Protein AF-A0AA37UXP6-F1 (afdb_monomer_lite)

Secondary structure (DSSP, 8-state):
-----HHHHHHHS-HHHHHHHHHHHHHHHT-TTSTHHHHHHHHHHHHHHHTT---SSPPP-------HHHHHHHHHHHHHHHHHTTT-HHHHHHHHHHHHHHHHHHHHHHHHHHHHHHHHHHHHHH-TTS-TT--TT------TTTT--

pLDDT: mean 76.17, std 16.16, range [29.19, 94.88]

Radius of gyration: 19.54 Å; chains: 1; bounding box: 42×36×59 Å

Organism: NCBI:txid154654

Foldseek 3Di:
DDLPPLLVLLLPADPVLLVLLLVLLVVLLVPPVALCNLQSQQVNQSSCVSVVNDDPDGRDNDNDPDDPVSLVVLLVSLVVQCVVPVVRVSSNVSSVSVSVVSVVVVVVVVVVVVVQVVVLVVVCVVCVPDDPPPPVPRPPPPPVCVVVD

Structure (mmCIF, N/CA/C/O backbone):
data_AF-A0AA37UXP6-F1
#
_entry.id   AF-A0AA37UXP6-F1
#
loop_
_atom_site.group_PDB
_atom_site.id
_atom_site.type_symbol
_atom_site.label_atom_id
_atom_site.label_alt_id
_atom_site.label_comp_id
_atom_site.label_asym_id
_atom_site.label_entity_id
_atom_site.label_seq_id
_atom_site.pdbx_PDB_ins_code
_atom_site.Cartn_x
_atom_site.Cartn_y
_atom_site.Cartn_z
_atom_site.occupancy
_atom_site.B_iso_or_equiv
_atom_site.auth_seq_id
_atom_site.auth_comp_id
_atom_site.auth_asym_id
_atom_site.auth_atom_id
_atom_site.pdbx_PDB_model_num
ATOM 1 N N . MET A 1 1 ? 0.887 -20.847 -1.010 1.00 29.19 1 MET A N 1
ATOM 2 C CA . MET A 1 1 ? 0.696 -20.071 0.232 1.00 29.19 1 MET A CA 1
ATOM 3 C C . MET A 1 1 ? -0.082 -18.853 -0.212 1.00 29.19 1 MET A C 1
ATOM 5 O O . MET A 1 1 ? 0.361 -18.244 -1.171 1.00 29.19 1 MET A O 1
ATOM 9 N N . HIS A 1 2 ? -1.304 -18.684 0.286 1.00 34.12 2 HIS A N 1
ATOM 10 C CA . HIS A 1 2 ? -2.312 -17.794 -0.296 1.00 34.12 2 HIS A CA 1
ATOM 11 C C . HIS A 1 2 ? -1.794 -16.360 -0.452 1.00 34.12 2 HIS A C 1
ATOM 13 O O . HIS A 1 2 ? -1.253 -15.822 0.511 1.00 34.12 2 HIS A O 1
ATOM 19 N N . ASP A 1 3 ? -1.993 -15.772 -1.637 1.00 43.00 3 ASP A N 1
ATOM 20 C CA . ASP A 1 3 ? -2.075 -14.320 -1.797 1.00 43.00 3 ASP A CA 1
ATOM 21 C C . ASP A 1 3 ? -3.162 -13.842 -0.835 1.00 43.00 3 ASP A C 1
ATOM 23 O O . ASP A 1 3 ? -4.356 -14.014 -1.082 1.00 43.00 3 ASP A O 1
ATOM 27 N N . LEU A 1 4 ? -2.748 -13.356 0.330 1.00 56.72 4 LEU A N 1
ATOM 28 C CA . LEU A 1 4 ? -3.621 -12.588 1.197 1.00 56.72 4 LEU A CA 1
ATOM 29 C C . LEU A 1 4 ? -3.857 -11.273 0.469 1.00 56.72 4 LEU A C 1
ATOM 31 O O . LEU A 1 4 ? -2.973 -10.417 0.442 1.00 56.72 4 LEU A O 1
ATOM 35 N N . ASP A 1 5 ? -5.032 -11.128 -0.142 1.00 77.25 5 ASP A N 1
ATOM 36 C CA . ASP A 1 5 ? -5.463 -9.820 -0.607 1.00 77.25 5 ASP A CA 1
ATOM 37 C C . ASP A 1 5 ? -5.537 -8.914 0.628 1.00 77.25 5 ASP A C 1
ATOM 39 O O . ASP A 1 5 ? -6.340 -9.118 1.539 1.00 77.25 5 ASP A O 1
ATOM 43 N N . LEU A 1 6 ? -4.657 -7.916 0.690 1.00 81.50 6 LEU A N 1
ATOM 44 C CA . LEU A 1 6 ? -4.624 -6.940 1.778 1.00 81.50 6 LEU A CA 1
ATOM 45 C C . LEU A 1 6 ? -5.966 -6.223 1.949 1.00 81.50 6 LEU A C 1
ATOM 47 O O . LEU A 1 6 ? -6.266 -5.717 3.029 1.00 81.50 6 LEU A O 1
ATOM 51 N N . ARG A 1 7 ? -6.790 -6.194 0.898 1.00 82.44 7 ARG A N 1
ATOM 52 C CA . ARG A 1 7 ? -8.156 -5.676 0.950 1.00 82.44 7 ARG A CA 1
ATOM 53 C C . ARG A 1 7 ? -9.040 -6.544 1.846 1.00 82.44 7 ARG A C 1
ATOM 55 O O . ARG A 1 7 ? -9.755 -5.984 2.673 1.00 82.44 7 ARG A O 1
ATOM 62 N N . ASP A 1 8 ? -8.930 -7.867 1.744 1.00 81.38 8 ASP A N 1
ATOM 63 C CA . ASP A 1 8 ? -9.652 -8.813 2.604 1.00 81.38 8 ASP A CA 1
ATOM 64 C C . ASP A 1 8 ? -9.159 -8.734 4.051 1.00 81.38 8 ASP A C 1
ATOM 66 O O . ASP A 1 8 ? -9.956 -8.838 4.984 1.00 81.38 8 ASP A O 1
ATOM 70 N N . VAL A 1 9 ? -7.853 -8.497 4.247 1.00 84.56 9 VAL A N 1
ATOM 71 C CA . VAL A 1 9 ? -7.285 -8.252 5.581 1.00 84.56 9 VAL A CA 1
ATOM 72 C C . VAL A 1 9 ? -7.970 -7.047 6.212 1.00 84.56 9 VAL A C 1
ATOM 74 O O . VAL A 1 9 ? -8.552 -7.189 7.281 1.00 84.56 9 VAL A O 1
ATOM 77 N N . VAL A 1 10 ? -7.966 -5.892 5.536 1.00 87.56 10 VAL A N 1
ATOM 78 C CA . VAL A 1 10 ? -8.585 -4.654 6.041 1.00 87.56 10 VAL A CA 1
ATOM 79 C C . VAL A 1 10 ? -10.079 -4.830 6.304 1.00 87.56 10 VAL A C 1
ATOM 81 O O . VAL A 1 10 ? -10.559 -4.403 7.351 1.00 87.56 10 VAL A O 1
ATOM 84 N N . ASP A 1 11 ? -10.813 -5.479 5.401 1.00 86.62 11 ASP A N 1
ATOM 85 C CA . ASP A 1 11 ? -12.256 -5.695 5.563 1.00 86.62 11 ASP A CA 1
ATOM 86 C C . ASP A 1 11 ? -12.585 -6.635 6.751 1.00 86.62 11 ASP A C 1
ATOM 88 O O . ASP A 1 11 ? -13.695 -6.587 7.286 1.00 86.62 11 ASP A O 1
ATOM 92 N N . GLY A 1 12 ? -11.626 -7.457 7.198 1.00 85.38 12 GLY A N 1
ATOM 93 C CA . GLY A 1 12 ? -11.747 -8.356 8.351 1.00 85.38 12 GLY A CA 1
ATOM 94 C C . GLY A 1 12 ? -11.240 -7.802 9.690 1.00 85.38 12 GLY A C 1
ATOM 95 O O . GLY A 1 12 ? -11.427 -8.461 10.717 1.00 85.38 12 GLY A O 1
ATOM 96 N N . LEU A 1 13 ? -10.602 -6.625 9.714 1.00 89.94 13 LEU A N 1
ATOM 97 C CA . LEU A 1 13 ? -10.014 -6.073 10.938 1.00 89.94 13 LEU A CA 1
ATOM 98 C C . LEU A 1 13 ? -11.076 -5.582 11.933 1.00 89.94 13 LEU A C 1
ATOM 100 O O . LEU A 1 13 ? -12.088 -4.984 11.547 1.00 89.94 13 LEU A O 1
ATOM 104 N N . PRO A 1 14 ? -10.843 -5.754 13.247 1.00 92.19 14 PRO A N 1
ATOM 105 C CA . PRO A 1 14 ? -11.723 -5.191 14.252 1.00 92.19 14 PRO A CA 1
ATOM 106 C C . PRO A 1 14 ? -11.608 -3.659 14.265 1.00 92.19 14 PRO A C 1
ATOM 108 O O . PRO A 1 14 ? -10.578 -3.065 13.939 1.00 92.19 14 PRO A O 1
ATOM 111 N N . ARG A 1 15 ? -12.687 -2.981 14.672 1.00 92.62 15 ARG A N 1
ATOM 112 C CA . ARG A 1 15 ? -12.799 -1.515 14.567 1.00 92.62 15 ARG A CA 1
ATOM 113 C C . ARG A 1 15 ? -11.684 -0.746 15.286 1.00 92.62 15 ARG A C 1
ATOM 115 O O . ARG A 1 15 ? -11.311 0.327 14.827 1.00 92.62 15 ARG A O 1
ATOM 122 N N . ASN A 1 16 ? -11.182 -1.254 16.409 1.00 93.62 16 ASN A N 1
ATOM 123 C CA . ASN A 1 16 ? -10.056 -0.651 17.130 1.00 93.62 16 ASN A CA 1
ATOM 124 C C . ASN A 1 16 ? -8.769 -0.657 16.293 1.00 93.62 16 ASN A C 1
ATOM 126 O O . ASN A 1 16 ? -8.049 0.332 16.298 1.00 93.62 16 ASN A O 1
ATOM 130 N N . GLU A 1 17 ? -8.509 -1.723 15.541 1.00 91.75 17 GLU A N 1
ATOM 131 C CA . GLU A 1 17 ? -7.331 -1.820 14.676 1.00 91.75 17 GLU A CA 1
ATOM 132 C C . GLU A 1 17 ? -7.490 -0.971 13.415 1.00 91.75 17 GLU A C 1
ATOM 134 O O . GLU A 1 17 ? -6.545 -0.308 12.997 1.00 91.75 17 GLU A O 1
ATOM 139 N N . LEU A 1 18 ? -8.707 -0.887 12.869 1.00 93.69 18 LEU A N 1
ATOM 140 C CA . LEU A 1 18 ? -9.013 0.053 11.789 1.00 93.69 18 LEU A CA 1
ATOM 141 C C . LEU A 1 18 ? -8.788 1.513 12.206 1.00 93.69 18 LEU A C 1
ATOM 143 O O . LEU A 1 18 ? -8.312 2.300 11.397 1.00 93.69 18 LEU A O 1
ATOM 147 N N . LEU A 1 19 ? -9.097 1.878 13.456 1.00 94.81 19 LEU A N 1
ATOM 148 C CA . LEU A 1 19 ? -8.808 3.216 13.988 1.00 94.81 19 LEU A CA 1
ATOM 149 C C . LEU A 1 19 ? -7.301 3.479 14.068 1.00 94.81 19 LEU A C 1
ATOM 151 O O . LEU A 1 19 ? -6.854 4.532 13.629 1.00 94.81 19 LEU A O 1
ATOM 155 N N . VAL A 1 20 ? -6.526 2.509 14.560 1.00 93.81 20 VAL A N 1
ATOM 156 C CA . VAL A 1 20 ? -5.058 2.608 14.606 1.00 93.81 20 VAL A CA 1
ATOM 157 C C . VAL A 1 20 ? -4.482 2.801 13.203 1.00 93.81 20 VAL A C 1
ATOM 159 O O . VAL A 1 20 ? -3.683 3.708 12.985 1.00 93.81 20 VAL A O 1
ATOM 162 N N . LEU A 1 21 ? -4.918 1.990 12.235 1.00 93.31 21 LEU A N 1
ATOM 163 C CA . LEU A 1 21 ? -4.483 2.141 10.848 1.00 93.31 21 LEU A CA 1
ATOM 164 C C . LEU A 1 21 ? -4.924 3.481 10.253 1.00 93.31 21 LEU A C 1
ATOM 166 O O . LEU A 1 21 ? -4.150 4.099 9.531 1.00 93.31 21 LEU A O 1
ATOM 170 N N . ALA A 1 22 ? -6.137 3.950 10.549 1.00 93.81 22 ALA A N 1
ATOM 171 C CA . ALA A 1 22 ? -6.623 5.232 10.051 1.00 93.81 22 ALA A CA 1
ATOM 172 C C . ALA A 1 22 ? -5.767 6.401 10.556 1.00 93.81 22 ALA A C 1
ATOM 174 O O . ALA A 1 22 ? -5.391 7.248 9.750 1.00 93.81 22 ALA A O 1
ATOM 175 N N . ASP A 1 23 ? -5.429 6.426 11.846 1.00 94.38 23 ASP A N 1
ATOM 176 C CA . ASP A 1 23 ? -4.595 7.480 12.435 1.00 94.38 23 ASP A CA 1
ATOM 177 C C . ASP A 1 23 ? -3.190 7.489 11.809 1.00 94.38 23 ASP A C 1
ATOM 179 O O . ASP A 1 23 ? -2.663 8.536 11.429 1.00 94.38 23 ASP A O 1
ATOM 183 N N . GLU A 1 24 ? -2.596 6.310 11.633 1.00 93.12 24 GLU A N 1
ATOM 184 C CA . GLU A 1 24 ? -1.256 6.164 11.059 1.00 93.12 24 GLU A CA 1
ATOM 185 C C . GLU A 1 24 ? -1.221 6.558 9.577 1.00 93.12 24 GLU A C 1
ATOM 187 O O . GLU A 1 24 ? -0.353 7.316 9.135 1.00 93.12 24 GLU A O 1
ATOM 192 N N . PHE A 1 25 ? -2.214 6.119 8.803 1.00 91.56 25 PHE A N 1
ATOM 193 C CA . PHE A 1 25 ? -2.314 6.468 7.390 1.00 91.56 25 PHE A CA 1
ATOM 194 C C . PHE A 1 25 ? -2.752 7.916 7.159 1.00 91.56 25 PHE A C 1
ATOM 196 O O . PHE A 1 25 ? -2.444 8.470 6.107 1.00 91.56 25 PHE A O 1
ATOM 203 N N . GLU A 1 26 ? -3.406 8.566 8.122 1.00 92.12 26 GLU A N 1
ATOM 204 C CA . GLU A 1 26 ? -3.674 10.006 8.079 1.00 92.12 26 GLU A CA 1
ATOM 205 C C . GLU A 1 26 ? -2.384 10.823 8.194 1.00 92.12 26 GLU A C 1
ATOM 207 O O . GLU A 1 26 ? -2.178 11.758 7.415 1.00 92.12 26 GLU A O 1
ATOM 212 N N . VAL A 1 27 ? -1.469 10.420 9.081 1.00 90.31 27 VAL A N 1
ATOM 213 C CA . VAL A 1 27 ? -0.137 11.034 9.182 1.00 90.31 27 VAL A CA 1
ATOM 214 C C . VAL A 1 27 ? 0.649 10.842 7.884 1.00 90.31 27 VAL A C 1
ATOM 216 O O . VAL A 1 27 ? 1.185 11.812 7.343 1.00 90.31 27 VAL A O 1
ATOM 219 N N . LEU A 1 28 ? 0.685 9.616 7.353 1.00 86.31 28 LEU A N 1
ATOM 220 C CA . LEU A 1 28 ? 1.417 9.295 6.124 1.00 86.31 28 LEU A CA 1
ATOM 221 C C . LEU A 1 28 ? 0.821 9.989 4.889 1.00 86.31 28 LEU A C 1
ATOM 223 O O . LEU A 1 28 ? 1.563 10.535 4.074 1.00 86.31 28 LEU A O 1
ATOM 227 N N . ALA A 1 29 ? -0.509 10.047 4.765 1.00 86.38 29 ALA A N 1
ATOM 228 C CA . ALA A 1 29 ? -1.190 10.753 3.677 1.00 86.38 29 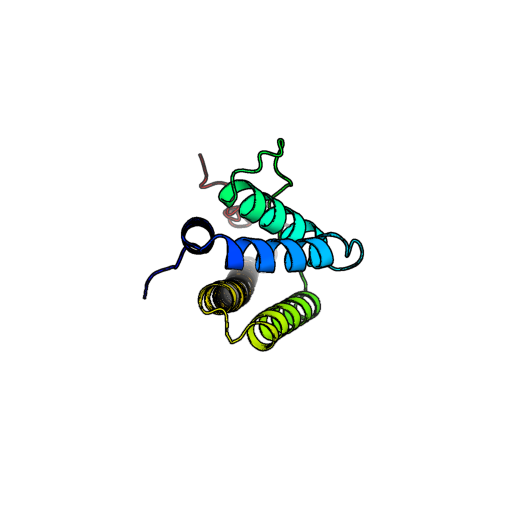ALA A CA 1
ATOM 229 C C . ALA A 1 29 ? -0.916 12.268 3.694 1.00 86.38 29 ALA A C 1
ATOM 231 O O . ALA A 1 29 ? -0.892 12.907 2.641 1.00 86.38 29 ALA A O 1
ATOM 232 N N . GLY A 1 30 ? -0.667 12.845 4.875 1.00 85.69 30 GLY A N 1
ATOM 233 C CA . GLY A 1 30 ? -0.262 14.243 5.031 1.00 85.69 30 GLY A CA 1
ATOM 234 C C . GLY A 1 30 ? 1.151 14.557 4.517 1.00 85.69 30 GLY A C 1
ATOM 235 O O . GLY A 1 30 ? 1.483 15.729 4.316 1.00 85.69 30 GLY A O 1
ATOM 236 N N . MET A 1 31 ? 1.990 13.546 4.263 1.00 83.94 31 MET A N 1
ATOM 237 C CA . MET A 1 31 ? 3.369 13.721 3.800 1.00 83.94 31 MET A CA 1
ATOM 238 C C . MET A 1 31 ? 3.441 13.950 2.284 1.00 83.94 31 MET A C 1
ATOM 240 O O . MET A 1 31 ? 3.871 13.092 1.520 1.00 83.94 31 MET A O 1
ATOM 244 N N . THR A 1 32 ? 3.069 15.147 1.828 1.00 74.00 32 THR A N 1
ATOM 245 C CA . THR A 1 32 ? 3.007 15.491 0.389 1.00 74.00 32 THR A CA 1
ATOM 246 C C . THR A 1 32 ? 4.355 15.493 -0.340 1.00 74.00 32 THR A C 1
ATOM 248 O O . THR A 1 32 ? 4.383 15.452 -1.566 1.00 74.00 32 THR A O 1
ATOM 251 N N . GLN A 1 33 ? 5.467 15.547 0.397 1.00 77.31 33 GLN A N 1
ATOM 252 C CA . GLN A 1 33 ? 6.831 15.454 -0.142 1.00 77.31 33 GLN A CA 1
ATOM 253 C C . GLN A 1 33 ? 7.389 14.024 -0.090 1.00 77.31 33 GLN A C 1
ATOM 255 O O . GLN A 1 33 ? 8.486 13.786 -0.589 1.00 77.31 33 GLN A O 1
ATOM 260 N N . HIS A 1 34 ? 6.671 13.086 0.540 1.00 72.25 34 HIS A N 1
ATOM 261 C CA . HIS A 1 34 ? 7.093 11.697 0.656 1.00 72.25 34 HIS A CA 1
ATOM 262 C C . HIS A 1 34 ? 6.377 10.843 -0.405 1.00 72.25 34 HIS A C 1
ATOM 264 O O . HIS A 1 34 ? 5.163 10.987 -0.578 1.00 72.25 34 HIS A O 1
ATOM 270 N N . PRO A 1 35 ? 7.071 9.910 -1.079 1.00 71.25 35 PRO A N 1
ATOM 271 C CA . PRO A 1 35 ? 6.478 9.057 -2.119 1.00 71.25 35 PRO A CA 1
ATOM 272 C C . PRO A 1 35 ? 5.296 8.221 -1.614 1.00 71.25 35 PRO A C 1
ATOM 274 O O . PRO A 1 35 ? 4.391 7.880 -2.373 1.00 71.25 35 PRO A O 1
ATOM 277 N N . ILE A 1 36 ? 5.279 7.934 -0.308 1.00 77.81 36 ILE A N 1
ATOM 278 C CA . ILE A 1 36 ? 4.214 7.179 0.353 1.00 77.81 36 ILE A CA 1
ATOM 279 C C . ILE A 1 36 ? 2.887 7.944 0.422 1.00 77.81 36 ILE A C 1
ATOM 281 O O . ILE A 1 36 ? 1.856 7.309 0.608 1.00 77.81 36 ILE A O 1
ATOM 285 N N . GLY A 1 37 ? 2.885 9.278 0.302 1.00 81.56 37 GLY A N 1
ATOM 286 C CA . GLY A 1 37 ? 1.723 10.123 0.599 1.00 81.56 37 GLY A CA 1
ATOM 287 C C . GLY A 1 37 ? 0.489 9.791 -0.248 1.00 81.56 37 GLY A C 1
ATOM 288 O O . GLY A 1 37 ? -0.540 9.412 0.316 1.00 81.56 37 GLY A O 1
ATOM 289 N N . PRO A 1 38 ? 0.568 9.852 -1.593 1.00 79.75 38 PRO A N 1
ATOM 290 C CA . PRO A 1 38 ? -0.554 9.503 -2.470 1.00 79.75 38 PRO A CA 1
ATOM 291 C C . PRO A 1 38 ? -1.055 8.065 -2.279 1.00 79.75 38 PRO A C 1
ATOM 293 O O . PRO A 1 38 ? -2.261 7.824 -2.245 1.00 79.75 38 PRO A O 1
ATOM 296 N N . TRP A 1 39 ? -0.139 7.115 -2.088 1.00 82.31 39 TRP A N 1
ATOM 297 C CA . TRP A 1 39 ? -0.485 5.716 -1.843 1.00 82.31 39 TRP A CA 1
ATOM 298 C C . TRP A 1 39 ? -1.166 5.511 -0.482 1.00 82.31 39 TRP A C 1
ATOM 300 O O . TRP A 1 39 ? -2.167 4.803 -0.373 1.00 82.31 39 TRP A O 1
ATOM 310 N N . SER A 1 40 ? -0.680 6.200 0.550 1.00 87.25 40 SER A N 1
ATOM 311 C CA . SER A 1 40 ? -1.268 6.186 1.892 1.00 87.25 40 SER A CA 1
ATOM 312 C C . SER A 1 40 ? -2.644 6.836 1.908 1.00 87.25 40 SER A C 1
ATOM 314 O O . SER A 1 40 ? -3.527 6.367 2.615 1.00 87.25 40 SER A O 1
ATOM 316 N N . ALA A 1 41 ? -2.872 7.872 1.097 1.00 87.75 41 ALA A N 1
ATOM 317 C CA . ALA A 1 41 ? -4.188 8.487 0.958 1.00 87.75 41 ALA A CA 1
ATOM 318 C C . ALA A 1 41 ? -5.226 7.497 0.402 1.00 87.75 41 ALA A C 1
ATOM 320 O O . ALA A 1 41 ? -6.370 7.480 0.863 1.00 87.75 41 ALA A O 1
ATOM 321 N N . TRP A 1 42 ? -4.830 6.639 -0.545 1.00 87.81 42 TRP A N 1
ATOM 322 C CA . TRP A 1 42 ? -5.697 5.576 -1.056 1.00 87.81 42 TRP A CA 1
ATOM 323 C C . TRP A 1 42 ? -6.025 4.532 0.021 1.00 87.81 42 TRP A C 1
ATOM 325 O O . TRP A 1 42 ? -7.195 4.204 0.233 1.00 87.81 42 TRP A O 1
ATOM 335 N N . TRP A 1 43 ? -5.019 4.059 0.761 1.00 89.31 43 TRP A N 1
ATOM 336 C CA . TRP A 1 43 ? -5.234 3.113 1.861 1.00 89.31 43 TRP A CA 1
ATOM 337 C C . TRP A 1 43 ? -6.066 3.713 2.996 1.00 89.31 43 TRP A C 1
ATOM 339 O O . TRP A 1 43 ? -6.981 3.055 3.487 1.00 89.31 43 TRP A O 1
ATOM 349 N N . LEU A 1 44 ? -5.838 4.980 3.351 1.00 91.94 44 LEU A N 1
ATOM 350 C CA . LEU A 1 44 ? -6.653 5.719 4.316 1.00 91.94 44 LEU A CA 1
ATOM 351 C C . LEU A 1 44 ? -8.124 5.748 3.896 1.00 91.94 44 LEU A C 1
ATOM 353 O O . LEU A 1 44 ? -9.011 5.493 4.712 1.00 91.94 44 LEU A O 1
ATOM 357 N N . TRP A 1 45 ? -8.395 6.038 2.621 1.00 91.19 45 TRP A N 1
ATOM 358 C CA . TRP A 1 45 ? -9.748 5.975 2.074 1.00 91.19 45 TRP A CA 1
ATOM 359 C C . TRP A 1 45 ? -10.347 4.568 2.217 1.00 91.19 45 TRP A C 1
ATOM 361 O O . TRP A 1 45 ? -11.488 4.436 2.666 1.00 91.19 45 TRP A O 1
ATOM 371 N N . ARG A 1 46 ? -9.581 3.511 1.908 1.00 89.44 46 ARG A N 1
ATOM 372 C CA . ARG A 1 46 ? -10.047 2.116 2.001 1.00 89.44 46 ARG A CA 1
ATOM 373 C C . ARG A 1 46 ? -10.358 1.704 3.441 1.00 89.44 46 ARG A C 1
ATOM 375 O O . ARG A 1 46 ? -11.416 1.125 3.679 1.00 89.44 46 ARG A O 1
ATOM 382 N N . ILE A 1 47 ? -9.491 2.058 4.388 1.00 92.38 47 ILE A N 1
ATOM 383 C CA . ILE A 1 47 ? -9.674 1.824 5.828 1.00 92.38 47 ILE A CA 1
ATOM 384 C C . ILE A 1 47 ? -10.934 2.546 6.322 1.00 92.38 47 ILE A C 1
ATOM 386 O O . ILE A 1 47 ? -11.810 1.935 6.934 1.00 92.38 47 ILE A O 1
ATOM 390 N N . ARG A 1 48 ? -11.088 3.835 5.989 1.00 91.69 48 ARG A N 1
ATOM 391 C CA . ARG A 1 48 ? -12.276 4.625 6.357 1.00 91.69 48 ARG A CA 1
ATOM 392 C C . ARG A 1 48 ? -13.556 4.036 5.763 1.00 91.69 48 ARG A C 1
ATOM 394 O O . ARG A 1 48 ? -14.573 3.980 6.453 1.00 91.69 48 ARG A O 1
ATOM 401 N N . ARG A 1 49 ? -13.497 3.514 4.536 1.00 89.94 49 ARG A N 1
ATOM 402 C CA . ARG A 1 49 ? -14.612 2.793 3.915 1.00 89.94 49 ARG A CA 1
ATOM 403 C C . ARG A 1 49 ? -14.962 1.502 4.662 1.00 89.94 49 ARG A C 1
ATOM 405 O O . ARG A 1 49 ? -16.146 1.274 4.895 1.00 89.94 49 ARG A O 1
ATOM 412 N N . ALA A 1 50 ? -13.979 0.698 5.074 1.00 88.88 50 ALA A N 1
ATOM 413 C CA . ALA A 1 50 ? -14.203 -0.505 5.889 1.00 88.88 50 ALA A CA 1
ATOM 414 C C . ALA A 1 50 ? -14.839 -0.171 7.254 1.00 88.88 50 ALA A C 1
ATOM 416 O O . ALA A 1 50 ? -15.664 -0.919 7.773 1.00 88.88 50 ALA A O 1
ATOM 417 N N . MET A 1 51 ? -14.554 1.017 7.795 1.00 90.12 51 MET A N 1
ATOM 418 C CA . MET A 1 51 ? -15.211 1.544 8.997 1.00 90.12 51 MET A CA 1
ATOM 419 C C . MET A 1 51 ? -16.642 2.070 8.764 1.00 90.12 51 MET A C 1
ATOM 421 O O . MET A 1 51 ? -17.283 2.529 9.714 1.00 90.12 51 MET A O 1
ATOM 425 N N . GLY A 1 52 ? -17.150 2.039 7.528 1.00 88.94 52 GLY A N 1
ATOM 426 C CA . GLY A 1 52 ? -18.459 2.580 7.151 1.00 88.94 52 GLY A CA 1
ATOM 427 C C . GLY A 1 52 ? -18.477 4.094 6.917 1.00 88.94 52 GLY A C 1
ATOM 428 O O . GLY A 1 52 ? -19.549 4.698 6.896 1.00 88.94 52 GLY A O 1
ATOM 429 N N . VAL A 1 53 ? -17.312 4.728 6.757 1.00 86.19 53 VAL A N 1
ATOM 430 C CA . VAL A 1 53 ? -17.211 6.152 6.422 1.00 86.19 53 VAL A CA 1
ATOM 431 C C . VAL A 1 53 ? -17.087 6.305 4.908 1.00 86.19 53 VAL A C 1
ATOM 433 O O . VAL A 1 53 ? -16.089 5.921 4.301 1.00 86.19 53 VAL A O 1
ATOM 436 N N . HIS A 1 54 ? -18.120 6.870 4.287 1.00 73.44 54 HIS A N 1
ATOM 437 C CA . HIS A 1 54 ? -18.175 7.059 2.841 1.00 73.44 54 HIS A CA 1
ATOM 438 C C . HIS A 1 54 ? -17.594 8.419 2.442 1.00 73.44 54 HIS A C 1
ATOM 440 O O . HIS A 1 54 ? -18.173 9.462 2.743 1.00 73.44 54 HIS A O 1
ATOM 446 N N . TYR A 1 55 ? -16.469 8.393 1.731 1.00 67.44 55 TYR A N 1
ATOM 447 C CA . TYR A 1 55 ? -15.915 9.538 1.014 1.00 67.44 55 TYR A CA 1
ATOM 448 C C . TYR A 1 55 ? -15.866 9.173 -0.469 1.00 67.44 55 TYR A C 1
ATOM 450 O O . TYR A 1 55 ? -15.178 8.223 -0.825 1.00 67.44 55 TYR A O 1
ATOM 458 N N . ASP A 1 56 ? -16.585 9.898 -1.321 1.00 71.56 56 ASP A N 1
ATOM 459 C CA . ASP A 1 56 ? -16.525 9.721 -2.775 1.00 71.56 56 ASP A CA 1
ATOM 460 C C . ASP A 1 56 ? -16.154 11.051 -3.446 1.00 71.56 56 ASP A C 1
ATOM 462 O O . ASP A 1 56 ? -16.664 12.099 -3.030 1.00 71.56 56 ASP A O 1
ATOM 466 N N . PRO A 1 57 ? -15.299 11.036 -4.489 1.00 76.00 57 PRO A N 1
ATOM 467 C CA . PRO A 1 57 ? -14.684 9.866 -5.140 1.00 76.00 57 PRO A CA 1
ATOM 468 C C . PRO A 1 57 ? -13.427 9.320 -4.419 1.00 76.00 57 PRO A C 1
ATOM 470 O O . PRO A 1 57 ? -12.802 10.054 -3.648 1.00 76.00 57 PRO A O 1
ATOM 473 N N . PRO A 1 58 ? -13.017 8.057 -4.681 1.00 79.50 58 PRO A N 1
ATOM 474 C CA . PRO A 1 58 ? -11.745 7.526 -4.193 1.00 79.50 58 PRO A CA 1
ATOM 475 C C . PRO A 1 58 ? -10.550 8.316 -4.750 1.00 79.50 58 PRO A C 1
ATOM 477 O O . PRO A 1 58 ? -10.593 8.759 -5.904 1.00 79.50 58 PRO A O 1
ATOM 480 N N . PRO A 1 59 ? -9.450 8.441 -3.984 1.00 81.31 59 PRO A N 1
ATOM 481 C CA . PRO A 1 59 ? -8.159 8.830 -4.542 1.00 81.31 59 PRO A CA 1
ATOM 482 C C . PRO A 1 59 ? -7.735 7.847 -5.643 1.00 81.31 59 PRO A C 1
ATOM 484 O O . PRO A 1 59 ? -8.178 6.698 -5.663 1.00 81.31 59 PRO A O 1
ATOM 487 N N . ALA A 1 60 ? -6.845 8.266 -6.542 1.00 73.06 60 ALA A N 1
ATOM 488 C CA . ALA A 1 60 ? -6.237 7.333 -7.486 1.00 73.06 60 ALA A CA 1
ATOM 489 C C . ALA A 1 60 ? -5.404 6.285 -6.726 1.00 73.06 60 ALA A C 1
ATOM 491 O O . ALA A 1 60 ? -4.622 6.636 -5.842 1.00 73.06 60 ALA A O 1
ATOM 492 N N . GLU A 1 61 ? -5.559 5.006 -7.078 1.00 69.31 61 GLU A N 1
ATOM 493 C CA . GLU A 1 61 ? -4.670 3.941 -6.607 1.00 69.31 61 GLU A CA 1
ATOM 494 C C . GLU A 1 61 ? -3.329 4.113 -7.327 1.00 69.31 61 GLU A C 1
ATOM 496 O O . GLU A 1 61 ? -3.126 3.605 -8.426 1.00 69.31 61 GLU A O 1
ATOM 501 N N . SER A 1 62 ? -2.438 4.930 -6.766 1.00 60.31 62 SER A N 1
ATOM 502 C CA . SER A 1 62 ? -1.117 5.161 -7.346 1.00 60.31 62 SER A CA 1
ATOM 503 C C . SER A 1 62 ? -0.027 4.809 -6.346 1.00 60.31 62 SER A C 1
ATOM 505 O O . SER A 1 62 ? 0.256 5.572 -5.422 1.00 60.31 62 SER A O 1
ATOM 507 N N . ILE A 1 63 ? 0.633 3.681 -6.584 1.00 61.03 63 ILE A N 1
ATOM 508 C CA . ILE A 1 63 ? 2.053 3.555 -6.275 1.00 61.03 63 ILE A CA 1
ATOM 509 C C . ILE A 1 63 ? 2.761 4.271 -7.423 1.00 61.03 63 ILE A C 1
ATOM 511 O O . ILE A 1 63 ? 2.675 3.842 -8.572 1.00 61.03 63 ILE A O 1
ATOM 515 N N . GLY A 1 64 ? 3.382 5.419 -7.145 1.00 56.50 64 GLY A N 1
ATOM 516 C CA . GLY A 1 64 ? 4.224 6.080 -8.141 1.00 56.50 64 GLY A CA 1
ATOM 517 C C . GLY A 1 64 ? 5.313 5.128 -8.651 1.00 56.50 64 GLY A C 1
ATOM 518 O O . GLY A 1 64 ? 5.608 4.109 -8.029 1.00 56.50 64 GLY A O 1
ATOM 519 N N . VAL A 1 65 ? 5.949 5.456 -9.776 1.00 55.22 65 VAL A N 1
ATOM 520 C CA . VAL A 1 65 ? 7.206 4.793 -10.152 1.00 55.22 65 VAL A CA 1
ATOM 521 C C . VAL A 1 65 ? 8.240 5.164 -9.091 1.00 55.22 65 VAL A C 1
ATOM 523 O O . VAL A 1 65 ? 8.811 6.247 -9.148 1.00 55.22 65 VAL A O 1
ATOM 526 N N . MET A 1 66 ? 8.412 4.289 -8.100 1.00 69.44 66 MET A N 1
ATOM 527 C CA . MET A 1 66 ? 9.311 4.514 -6.973 1.00 69.44 66 MET A CA 1
ATOM 528 C C . MET A 1 66 ? 10.678 3.916 -7.255 1.00 69.44 66 MET A C 1
ATOM 530 O O . MET A 1 66 ? 10.771 2.749 -7.667 1.00 69.44 66 MET A O 1
ATOM 534 N N . ASP A 1 67 ? 11.730 4.688 -6.996 1.00 74.38 67 ASP A N 1
ATOM 535 C CA . ASP A 1 67 ? 13.089 4.157 -7.027 1.00 74.38 67 ASP A CA 1
ATOM 536 C C . ASP A 1 67 ? 13.366 3.222 -5.828 1.00 74.38 67 ASP A C 1
ATOM 538 O O . ASP A 1 67 ? 12.571 3.089 -4.893 1.00 74.38 67 ASP A O 1
ATOM 542 N N . THR A 1 68 ? 14.498 2.513 -5.856 1.00 76.75 68 THR A N 1
ATOM 543 C CA . THR A 1 68 ? 14.853 1.546 -4.804 1.00 76.75 68 THR A CA 1
ATOM 544 C C . THR A 1 68 ? 15.015 2.201 -3.423 1.00 76.75 68 THR A C 1
ATOM 546 O O . THR A 1 68 ? 14.766 1.546 -2.410 1.00 76.75 68 THR A O 1
ATOM 549 N N . ALA A 1 69 ? 15.429 3.470 -3.352 1.00 77.50 69 ALA A N 1
ATOM 550 C CA . ALA A 1 69 ? 15.619 4.179 -2.089 1.00 77.50 69 ALA A CA 1
ATOM 551 C C . ALA A 1 69 ? 14.276 4.599 -1.475 1.00 77.50 69 ALA A C 1
ATOM 553 O O . ALA A 1 69 ? 14.073 4.405 -0.277 1.00 77.50 69 ALA A O 1
ATOM 554 N N . GLU A 1 70 ? 13.345 5.088 -2.292 1.00 80.44 70 GLU A N 1
ATOM 555 C CA . GLU A 1 70 ? 11.978 5.426 -1.888 1.00 80.44 70 GLU A CA 1
ATOM 556 C C . GLU A 1 70 ? 11.222 4.191 -1.391 1.00 80.44 70 GLU A C 1
ATOM 558 O O . GLU A 1 70 ? 10.624 4.215 -0.315 1.00 80.44 70 GLU A O 1
ATOM 563 N N . ARG A 1 71 ? 11.328 3.064 -2.109 1.00 79.19 71 ARG A N 1
ATOM 564 C CA . ARG A 1 71 ? 10.747 1.789 -1.655 1.00 79.19 71 ARG A CA 1
ATOM 565 C C . ARG A 1 71 ? 11.347 1.331 -0.330 1.00 79.19 71 ARG A C 1
ATOM 567 O O . ARG A 1 71 ? 10.618 0.869 0.542 1.00 79.19 71 ARG A O 1
ATOM 574 N N . LYS A 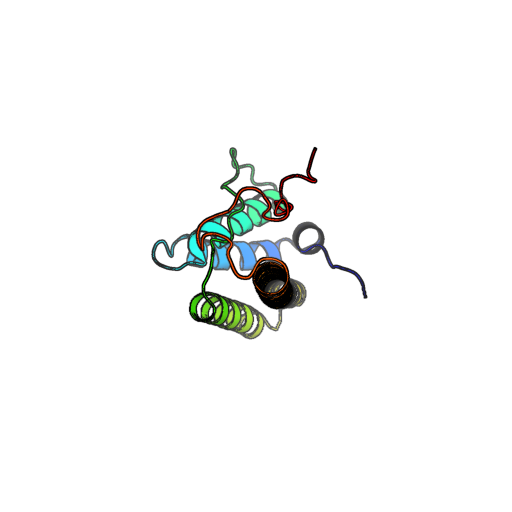1 72 ? 12.665 1.469 -0.152 1.00 84.62 72 LYS A N 1
ATOM 575 C CA . LYS A 1 72 ? 13.321 1.124 1.114 1.00 84.62 72 LYS A CA 1
ATOM 576 C C . LYS A 1 72 ? 12.797 1.982 2.269 1.00 84.62 72 LYS A C 1
ATOM 578 O O . LYS A 1 72 ? 12.521 1.427 3.326 1.00 84.62 72 LYS A O 1
ATOM 583 N N . ALA A 1 73 ? 12.643 3.291 2.067 1.00 83.50 73 ALA A N 1
ATOM 584 C CA . ALA A 1 73 ? 12.090 4.185 3.083 1.00 83.50 73 ALA A CA 1
ATOM 585 C C . ALA A 1 73 ? 10.677 3.746 3.497 1.00 83.50 73 ALA A C 1
ATOM 587 O O . ALA A 1 73 ? 10.416 3.553 4.678 1.00 83.50 73 ALA A O 1
ATOM 588 N N . ILE A 1 74 ? 9.813 3.452 2.521 1.00 84.81 74 ILE A N 1
ATOM 589 C CA . ILE A 1 74 ? 8.449 2.964 2.774 1.00 84.81 74 ILE A CA 1
ATOM 590 C C . ILE A 1 74 ? 8.446 1.630 3.514 1.00 84.81 74 ILE A C 1
ATOM 592 O O . ILE A 1 74 ? 7.669 1.438 4.445 1.00 84.81 74 ILE A O 1
ATOM 596 N N . ARG A 1 75 ? 9.315 0.697 3.118 1.00 89.50 75 ARG A N 1
ATOM 597 C CA . ARG A 1 75 ? 9.464 -0.580 3.816 1.00 89.50 75 ARG A CA 1
ATOM 598 C C . ARG A 1 75 ? 9.834 -0.358 5.280 1.00 89.50 75 ARG A C 1
ATOM 600 O O . ARG A 1 75 ? 9.242 -0.975 6.158 1.00 89.50 75 ARG A O 1
ATOM 607 N N . ASP A 1 76 ? 10.816 0.500 5.535 1.00 89.94 76 ASP A N 1
ATOM 608 C CA . ASP A 1 76 ? 11.291 0.788 6.886 1.00 89.94 76 ASP A CA 1
ATOM 609 C C . ASP A 1 76 ? 10.190 1.478 7.723 1.00 89.94 76 ASP A C 1
ATOM 611 O O . ASP A 1 76 ? 10.008 1.120 8.889 1.00 89.94 76 ASP A O 1
ATOM 615 N N . ASP A 1 77 ? 9.385 2.362 7.122 1.00 88.31 77 ASP A N 1
ATOM 616 C CA . ASP A 1 77 ? 8.210 2.974 7.761 1.00 88.31 77 ASP A CA 1
ATOM 617 C C . ASP A 1 77 ? 7.139 1.929 8.129 1.00 88.31 77 ASP A C 1
ATOM 619 O O . ASP A 1 77 ? 6.618 1.937 9.246 1.00 88.31 77 ASP A O 1
ATOM 623 N N . 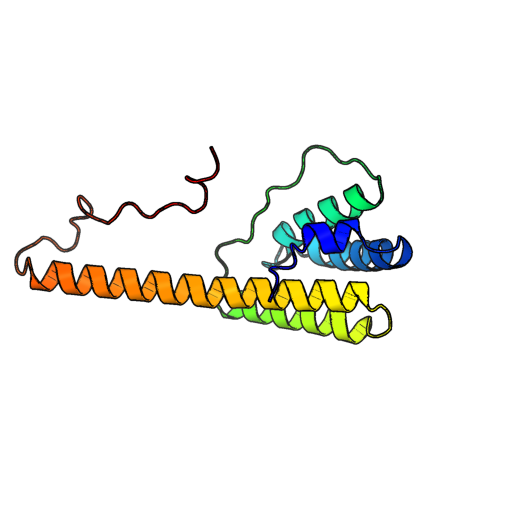LEU A 1 78 ? 6.839 0.984 7.230 1.00 90.25 78 LEU A N 1
ATOM 624 C CA . LEU A 1 78 ? 5.867 -0.092 7.473 1.00 90.25 78 LEU A CA 1
ATOM 625 C C . LEU A 1 78 ? 6.352 -1.087 8.536 1.00 90.25 78 LEU A C 1
ATOM 627 O O . LEU A 1 78 ? 5.574 -1.530 9.381 1.00 90.25 78 LEU A O 1
ATOM 631 N N . LEU A 1 79 ? 7.644 -1.418 8.543 1.00 93.00 79 LEU A N 1
ATOM 632 C CA . LEU A 1 79 ? 8.236 -2.239 9.601 1.00 93.00 79 LEU A CA 1
ATOM 633 C C . LEU A 1 79 ? 8.219 -1.504 10.948 1.00 93.00 79 LEU A C 1
ATOM 635 O O . LEU 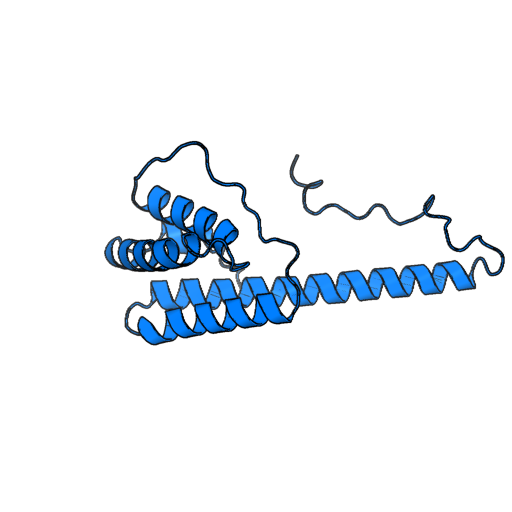A 1 79 ? 7.952 -2.119 11.980 1.00 93.00 79 LEU A O 1
ATOM 639 N N . SER A 1 80 ? 8.449 -0.187 10.947 1.00 92.75 80 SER A N 1
ATOM 640 C CA . SER A 1 80 ? 8.316 0.636 12.150 1.00 92.75 80 SER A CA 1
ATOM 641 C C . SER A 1 80 ? 6.874 0.659 12.665 1.00 92.75 80 SER A C 1
ATOM 643 O O . SER A 1 80 ? 6.664 0.526 13.870 1.00 92.75 80 SER A O 1
ATOM 645 N N . LEU A 1 81 ? 5.883 0.757 11.772 1.00 91.38 81 LEU A N 1
ATOM 646 C CA . LEU A 1 81 ? 4.463 0.655 12.113 1.00 91.38 81 LEU A CA 1
ATOM 647 C C . LEU A 1 81 ? 4.147 -0.682 12.802 1.00 91.38 81 LEU A C 1
ATOM 649 O O . LEU A 1 81 ? 3.536 -0.683 13.871 1.00 91.38 81 LEU A O 1
ATOM 653 N N . ALA A 1 82 ? 4.604 -1.799 12.228 1.00 92.69 82 ALA A N 1
ATOM 654 C CA . ALA A 1 82 ? 4.413 -3.127 12.808 1.00 92.69 82 ALA A CA 1
ATOM 655 C C . ALA A 1 82 ? 5.028 -3.235 14.215 1.00 92.69 82 AL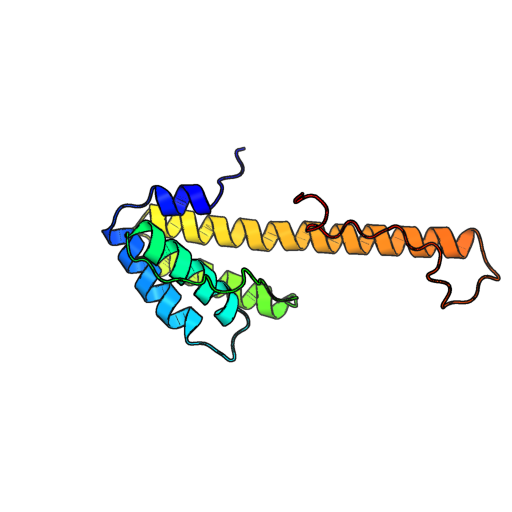A A C 1
ATOM 657 O O . ALA A 1 82 ? 4.388 -3.749 15.129 1.00 92.69 82 ALA A O 1
ATOM 658 N N . GLU A 1 83 ? 6.237 -2.703 14.419 1.00 94.88 83 GLU A N 1
ATOM 659 C CA . GLU A 1 83 ? 6.904 -2.737 15.727 1.00 94.88 83 GLU A CA 1
ATOM 660 C C . GLU A 1 83 ? 6.185 -1.868 16.771 1.00 94.88 83 GLU A C 1
ATOM 662 O O . GLU A 1 83 ? 5.972 -2.306 17.904 1.00 94.88 83 GLU A O 1
ATOM 667 N N . ARG A 1 84 ? 5.765 -0.645 16.408 1.00 94.81 84 ARG A N 1
ATOM 668 C CA . ARG A 1 84 ? 5.047 0.257 17.331 1.00 94.81 84 ARG A CA 1
ATOM 669 C C . ARG A 1 84 ? 3.713 -0.321 17.797 1.00 94.81 84 ARG A C 1
ATOM 671 O O . ARG A 1 84 ? 3.295 -0.032 18.916 1.00 94.81 84 ARG A O 1
ATOM 678 N N . HIS A 1 85 ? 3.074 -1.138 16.960 1.00 93.19 85 HIS A N 1
ATOM 679 C CA . HIS A 1 85 ? 1.762 -1.735 17.214 1.00 93.19 85 HIS A CA 1
ATOM 680 C C . HIS A 1 85 ? 1.816 -3.255 17.354 1.00 93.19 85 HIS A C 1
ATOM 682 O O . HIS A 1 85 ? 0.833 -3.922 17.049 1.00 93.19 85 HIS A O 1
ATOM 688 N N . ARG A 1 86 ? 2.926 -3.807 17.859 1.00 91.81 86 ARG A N 1
ATOM 689 C CA . ARG A 1 86 ? 3.147 -5.261 17.987 1.00 91.81 86 ARG A CA 1
ATOM 690 C C . ARG A 1 86 ? 2.063 -6.030 18.754 1.00 91.81 86 ARG A C 1
ATOM 692 O O . ARG A 1 86 ? 1.937 -7.235 18.576 1.00 91.81 86 ARG A O 1
ATOM 699 N N . ASP A 1 87 ? 1.303 -5.341 19.606 1.00 91.56 87 ASP A N 1
ATOM 700 C CA . ASP A 1 87 ? 0.208 -5.920 20.393 1.00 91.56 87 ASP A CA 1
ATOM 701 C C . ASP A 1 87 ? -1.131 -5.966 19.613 1.00 91.56 87 ASP A C 1
ATOM 703 O O . ASP A 1 87 ? -2.111 -6.518 20.107 1.00 91.56 87 ASP A O 1
ATOM 707 N N . ASN A 1 88 ? -1.187 -5.400 18.398 1.00 88.31 88 ASN A N 1
ATOM 708 C CA . ASN A 1 88 ? -2.335 -5.441 17.487 1.00 88.31 88 ASN A CA 1
ATOM 709 C C . ASN A 1 88 ? -2.024 -6.380 16.309 1.00 88.31 88 ASN A C 1
ATOM 711 O O . ASN A 1 88 ? -1.460 -5.961 15.296 1.00 88.31 88 ASN A O 1
ATOM 715 N N . GLU A 1 89 ? -2.380 -7.659 16.438 1.00 88.50 89 GLU A N 1
ATOM 716 C CA . GLU A 1 89 ? -1.993 -8.708 15.482 1.00 88.50 89 GLU A CA 1
ATOM 717 C C . GLU A 1 89 ? -2.412 -8.407 14.034 1.00 88.50 89 GLU A C 1
ATOM 719 O O . GLU A 1 89 ? -1.641 -8.669 13.109 1.00 88.50 89 GLU A O 1
ATOM 724 N N . GLY A 1 90 ? -3.593 -7.825 13.811 1.00 86.81 90 GLY A N 1
ATOM 725 C CA . GLY A 1 90 ? -4.055 -7.498 12.464 1.00 86.81 90 GLY A CA 1
ATOM 726 C C . GLY A 1 90 ? -3.370 -6.268 11.863 1.00 86.81 90 GLY A C 1
ATOM 727 O O . GLY A 1 90 ? -3.065 -6.277 10.670 1.00 86.81 90 GLY A O 1
ATOM 728 N N . VAL A 1 91 ? -3.012 -5.262 12.671 1.00 89.69 91 VAL A N 1
ATOM 729 C CA . VAL A 1 91 ? -2.144 -4.141 12.243 1.00 89.69 91 VAL A CA 1
ATOM 730 C C . VAL A 1 91 ? -0.779 -4.664 11.799 1.00 89.69 91 VAL A C 1
ATOM 732 O O . VAL A 1 91 ? -0.278 -4.273 10.744 1.00 89.69 91 VAL A O 1
ATOM 735 N N . VAL A 1 92 ? -0.195 -5.584 12.572 1.00 90.62 92 VAL A N 1
ATOM 736 C CA . VAL A 1 92 ? 1.079 -6.233 12.233 1.00 90.62 92 VAL A CA 1
ATOM 737 C C . VAL A 1 92 ? 0.950 -7.031 10.937 1.00 90.62 92 VAL A C 1
ATOM 739 O O . VAL A 1 92 ? 1.770 -6.860 10.035 1.00 90.62 92 VAL A O 1
ATOM 742 N N . ALA A 1 93 ? -0.083 -7.868 10.810 1.00 88.19 93 ALA A N 1
ATOM 743 C CA . ALA A 1 93 ? -0.311 -8.681 9.616 1.00 88.19 93 ALA A CA 1
ATOM 744 C C . ALA A 1 93 ? -0.493 -7.817 8.360 1.00 88.19 93 ALA A C 1
ATOM 746 O O . ALA A 1 93 ? 0.086 -8.115 7.314 1.00 88.19 93 ALA A O 1
ATOM 747 N N . PHE A 1 94 ? -1.241 -6.720 8.477 1.00 88.81 94 PHE A N 1
ATOM 748 C CA . PHE A 1 94 ? -1.436 -5.756 7.403 1.00 88.81 94 PHE A CA 1
ATOM 749 C C . PHE A 1 94 ? -0.116 -5.095 6.984 1.00 88.81 94 PHE A C 1
ATOM 751 O O . PHE A 1 94 ? 0.247 -5.140 5.809 1.00 88.81 94 PHE A O 1
ATOM 758 N N . ALA A 1 95 ? 0.648 -4.549 7.935 1.00 90.19 95 ALA A N 1
ATOM 759 C CA . ALA A 1 95 ? 1.918 -3.881 7.654 1.00 90.19 95 ALA A CA 1
ATOM 760 C C . ALA A 1 95 ? 2.960 -4.832 7.033 1.00 90.19 95 ALA A C 1
ATOM 762 O O . ALA A 1 95 ? 3.617 -4.486 6.049 1.00 90.19 95 ALA A O 1
ATOM 763 N N . VAL A 1 96 ? 3.078 -6.057 7.556 1.00 89.50 96 VAL A N 1
ATOM 764 C CA . VAL A 1 96 ? 3.973 -7.091 7.008 1.00 89.50 96 VAL A CA 1
ATOM 765 C C . VAL A 1 96 ? 3.523 -7.531 5.614 1.00 89.50 96 VAL A C 1
ATOM 767 O O . VAL A 1 96 ? 4.359 -7.703 4.727 1.00 89.50 96 VAL A O 1
ATOM 770 N N . GLY A 1 97 ? 2.217 -7.671 5.384 1.00 88.19 97 GLY A N 1
ATOM 771 C CA . GLY A 1 97 ? 1.688 -7.998 4.063 1.00 88.19 97 GLY A CA 1
ATOM 772 C C . GLY A 1 97 ? 1.940 -6.887 3.032 1.00 88.19 97 GLY A C 1
ATOM 773 O O . GLY A 1 97 ? 2.297 -7.184 1.894 1.00 88.19 97 GLY A O 1
ATOM 774 N N . MET A 1 98 ? 1.859 -5.612 3.432 1.00 87.12 98 MET A N 1
ATOM 775 C CA . MET A 1 98 ? 2.237 -4.478 2.574 1.00 87.12 98 MET A CA 1
ATOM 776 C C . MET A 1 98 ? 3.721 -4.499 2.206 1.00 87.12 98 MET A C 1
ATOM 778 O O . MET A 1 98 ? 4.070 -4.244 1.054 1.00 87.12 98 MET A O 1
ATOM 782 N N . VAL A 1 99 ? 4.596 -4.837 3.159 1.00 88.88 99 VAL A N 1
ATOM 783 C CA . VAL A 1 99 ? 6.030 -5.030 2.894 1.00 88.88 99 VAL A CA 1
ATOM 784 C C . VAL A 1 99 ? 6.245 -6.152 1.880 1.00 88.88 99 VAL A C 1
ATOM 786 O O . VAL A 1 99 ? 6.960 -5.953 0.900 1.00 88.88 99 VAL A O 1
ATOM 789 N N . ALA A 1 100 ? 5.582 -7.296 2.058 1.00 85.62 100 ALA A N 1
ATOM 790 C CA . ALA A 1 100 ? 5.681 -8.413 1.124 1.00 85.62 100 ALA A CA 1
ATOM 791 C C . ALA A 1 100 ? 5.217 -8.028 -0.294 1.00 85.62 100 ALA A C 1
ATOM 793 O O . ALA A 1 100 ? 5.894 -8.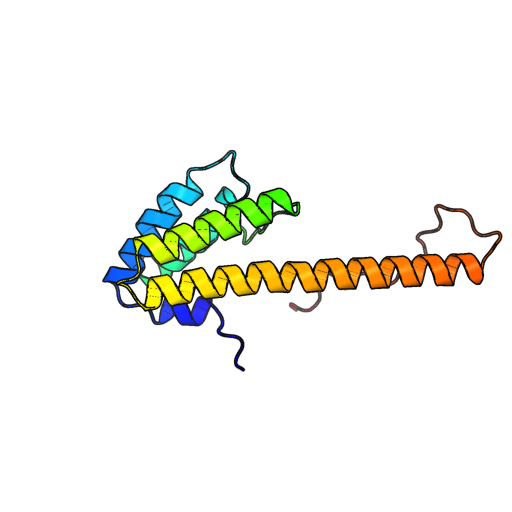359 -1.266 1.00 85.62 100 ALA A O 1
ATOM 794 N N . GLN A 1 101 ? 4.118 -7.276 -0.428 1.00 81.75 101 GLN A N 1
ATOM 795 C CA . GLN A 1 101 ? 3.637 -6.797 -1.730 1.00 81.75 101 GLN A CA 1
ATOM 796 C C . GLN A 1 101 ? 4.621 -5.813 -2.388 1.00 81.75 101 GLN A C 1
ATOM 798 O O . GLN A 1 101 ? 4.852 -5.873 -3.601 1.00 81.75 101 GLN A O 1
ATOM 803 N N . LEU A 1 102 ? 5.236 -4.929 -1.595 1.00 81.38 102 LEU A N 1
ATOM 804 C CA . LEU A 1 102 ? 6.246 -3.982 -2.068 1.00 81.38 102 LEU A CA 1
ATOM 805 C C . LEU A 1 102 ? 7.507 -4.698 -2.581 1.00 81.38 102 LEU A C 1
ATOM 807 O O . LEU A 1 102 ? 8.052 -4.325 -3.622 1.00 81.38 102 LEU A O 1
ATOM 811 N N . GLU A 1 103 ? 7.956 -5.736 -1.873 1.00 82.00 103 GLU A N 1
ATOM 812 C CA . GLU A 1 103 ? 9.114 -6.549 -2.257 1.00 82.00 103 GLU A CA 1
ATOM 813 C C . GLU A 1 103 ? 8.820 -7.442 -3.469 1.00 82.00 103 GLU A C 1
ATOM 815 O O . GLU A 1 103 ? 9.662 -7.566 -4.358 1.00 82.00 103 GLU A O 1
ATOM 820 N N . PHE A 1 104 ? 7.613 -8.006 -3.568 1.00 74.88 104 PHE A N 1
ATOM 821 C CA . PHE A 1 104 ? 7.211 -8.803 -4.729 1.00 74.88 104 PHE A CA 1
ATOM 822 C C . PHE A 1 104 ? 7.186 -7.962 -6.012 1.00 74.88 104 PHE A C 1
ATOM 824 O O . PHE A 1 104 ? 7.707 -8.379 -7.045 1.00 74.88 104 PHE A O 1
ATOM 831 N N . SER A 1 105 ? 6.679 -6.730 -5.917 1.00 69.88 105 SER A N 1
ATOM 832 C CA . SER A 1 105 ? 6.678 -5.775 -7.032 1.00 69.88 105 SER A CA 1
ATOM 833 C C . SER A 1 105 ? 8.099 -5.406 -7.489 1.00 69.88 105 SER A C 1
ATOM 835 O O . SER A 1 105 ? 8.313 -5.076 -8.651 1.00 69.88 105 SER A O 1
ATOM 837 N N . LEU A 1 106 ? 9.099 -5.459 -6.597 1.00 66.81 106 LEU A N 1
ATOM 838 C CA . LEU A 1 106 ? 10.505 -5.244 -6.961 1.00 66.81 106 LEU A CA 1
ATOM 839 C C . LEU A 1 106 ? 11.050 -6.403 -7.801 1.00 66.81 106 LEU A C 1
ATOM 841 O O . LEU A 1 106 ? 11.708 -6.162 -8.810 1.00 66.81 106 LEU A O 1
ATOM 845 N N . LEU A 1 107 ? 10.775 -7.641 -7.387 1.00 65.88 107 LEU A N 1
ATOM 846 C CA . LEU A 1 107 ? 11.228 -8.832 -8.104 1.00 65.88 107 LEU A CA 1
ATOM 847 C C . LEU A 1 107 ? 10.625 -8.893 -9.511 1.00 65.88 107 LEU A C 1
ATOM 849 O O . LEU A 1 107 ? 11.340 -9.192 -10.465 1.00 65.88 107 LEU A O 1
ATOM 853 N N . ASP A 1 108 ? 9.342 -8.555 -9.643 1.00 68.19 108 ASP A N 1
ATOM 854 C CA . ASP A 1 108 ? 8.654 -8.512 -10.936 1.00 68.19 108 ASP A CA 1
ATOM 855 C C . ASP A 1 108 ? 9.200 -7.400 -11.854 1.00 68.19 108 ASP A C 1
ATOM 857 O O . ASP A 1 108 ? 9.474 -7.634 -13.033 1.00 68.19 108 ASP A O 1
ATOM 861 N N . ASP A 1 109 ? 9.478 -6.209 -11.306 1.00 69.25 109 ASP A N 1
ATOM 862 C CA . ASP A 1 109 ? 10.116 -5.107 -12.040 1.00 69.25 109 ASP A CA 1
ATOM 863 C C . ASP A 1 109 ? 11.543 -5.454 -12.497 1.00 69.25 109 ASP A C 1
ATOM 865 O O . ASP A 1 109 ? 11.949 -5.129 -13.619 1.00 69.25 109 ASP A O 1
ATOM 869 N N . GLU A 1 110 ? 12.346 -6.069 -11.625 1.00 72.06 110 GLU A N 1
ATOM 870 C CA . GLU A 1 110 ? 13.716 -6.487 -11.936 1.00 72.06 110 GLU A CA 1
ATOM 871 C C . GLU A 1 110 ? 13.736 -7.586 -12.999 1.00 72.06 110 GLU A C 1
ATOM 873 O O . GLU A 1 110 ? 14.526 -7.506 -13.947 1.00 72.06 110 GLU A O 1
ATOM 878 N N . GLN A 1 111 ? 12.827 -8.556 -12.898 1.00 70.75 111 GLN A N 1
ATOM 879 C CA . GLN A 1 111 ? 12.653 -9.610 -13.891 1.00 70.75 111 GLN A CA 1
ATOM 880 C C . GLN A 1 111 ? 12.194 -9.031 -15.236 1.00 70.75 111 GLN A C 1
ATOM 882 O O . GLN A 1 111 ? 12.820 -9.293 -16.263 1.00 70.75 111 GLN A O 1
ATOM 887 N N . SER A 1 112 ? 11.196 -8.145 -15.233 1.00 67.31 112 SER A N 1
ATOM 888 C CA . SER A 1 112 ? 10.715 -7.452 -16.435 1.00 67.31 112 SER A CA 1
ATOM 889 C C . SER A 1 112 ? 11.818 -6.637 -17.122 1.00 67.31 112 SER A C 1
ATOM 891 O O . SER A 1 112 ? 11.933 -6.631 -18.353 1.00 67.31 112 SER A O 1
ATOM 893 N N . LYS A 1 113 ? 12.689 -5.973 -16.347 1.00 71.12 113 LYS A N 1
ATOM 894 C CA . LYS A 1 113 ? 13.876 -5.275 -16.874 1.00 71.12 113 LYS A CA 1
ATOM 895 C C . LYS A 1 113 ? 14.897 -6.246 -17.464 1.00 71.12 113 LYS A C 1
ATOM 897 O O . LYS A 1 113 ? 15.468 -5.948 -18.516 1.00 71.12 113 LYS A O 1
ATOM 902 N N . ALA A 1 114 ? 15.140 -7.380 -16.807 1.00 71.88 114 ALA A N 1
ATOM 903 C CA . ALA A 1 114 ? 16.055 -8.409 -17.292 1.00 71.88 114 ALA A CA 1
ATOM 904 C C . ALA A 1 114 ? 15.560 -9.023 -18.611 1.00 71.88 114 ALA A C 1
ATOM 906 O O . ALA A 1 114 ? 16.342 -9.141 -19.559 1.00 71.88 114 ALA A O 1
ATOM 907 N N . ASP A 1 115 ? 14.264 -9.316 -18.711 1.00 70.12 115 ASP A N 1
ATOM 908 C CA . ASP A 1 115 ? 13.627 -9.857 -19.912 1.00 70.12 115 ASP A CA 1
ATOM 909 C C . ASP A 1 115 ? 13.666 -8.857 -21.072 1.00 70.12 115 ASP A C 1
ATOM 911 O O . ASP A 1 115 ? 14.043 -9.212 -22.194 1.00 70.12 115 ASP A O 1
ATOM 915 N N . LEU A 1 116 ? 13.394 -7.575 -20.804 1.00 71.12 116 LEU A N 1
ATOM 916 C CA . LEU A 1 116 ? 13.545 -6.515 -21.799 1.00 71.12 116 LEU A CA 1
ATOM 917 C C . LEU A 1 116 ? 15.003 -6.379 -22.266 1.00 71.12 116 LEU A C 1
ATOM 919 O O . LEU A 1 116 ? 15.265 -6.277 -23.466 1.00 71.12 116 LEU A O 1
ATOM 923 N N . ALA A 1 117 ? 15.972 -6.407 -21.349 1.00 73.38 117 ALA A N 1
ATOM 924 C CA . ALA A 1 117 ? 17.392 -6.328 -21.690 1.00 73.38 117 ALA A CA 1
ATOM 925 C C . ALA A 1 117 ? 17.851 -7.538 -22.524 1.00 73.38 117 ALA A C 1
ATOM 927 O O . ALA A 1 117 ? 18.580 -7.376 -23.512 1.00 73.38 117 ALA A O 1
ATOM 928 N N . ALA A 1 118 ? 17.392 -8.740 -22.168 1.00 78.19 118 ALA A N 1
ATOM 929 C CA . ALA A 1 118 ? 17.642 -9.966 -22.916 1.00 78.19 118 ALA A CA 1
ATOM 930 C C . ALA A 1 118 ? 17.043 -9.889 -24.326 1.00 78.19 118 ALA A C 1
ATOM 932 O O . ALA A 1 118 ? 17.730 -10.212 -25.303 1.00 78.19 118 ALA A O 1
ATOM 933 N N . TRP A 1 119 ? 15.812 -9.384 -24.450 1.00 76.06 119 TRP A N 1
ATOM 934 C CA . TRP A 1 119 ? 15.149 -9.163 -25.732 1.00 76.06 119 TRP A CA 1
ATOM 935 C C . TRP A 1 119 ? 15.907 -8.149 -26.602 1.00 76.06 119 TRP A C 1
ATOM 937 O O . TRP A 1 119 ? 16.237 -8.462 -27.747 1.00 76.06 119 TRP A O 1
ATOM 947 N N . ILE A 1 120 ? 16.283 -6.982 -26.060 1.00 73.31 120 ILE A N 1
ATOM 948 C CA . ILE A 1 120 ? 17.067 -5.959 -26.781 1.00 73.31 120 ILE A CA 1
ATOM 949 C C . ILE A 1 120 ? 18.396 -6.552 -27.272 1.00 73.31 120 ILE A C 1
ATOM 951 O O . ILE A 1 120 ? 18.808 -6.333 -28.415 1.00 73.31 120 ILE A O 1
ATOM 955 N N . SER A 1 121 ? 19.074 -7.324 -26.421 1.00 77.00 121 SER A N 1
ATOM 956 C CA . SER A 1 121 ? 20.336 -7.990 -26.756 1.00 77.00 121 SER A CA 1
ATOM 957 C C . SER A 1 121 ? 20.169 -9.038 -27.865 1.00 77.00 121 SER A C 1
ATOM 959 O O . SER A 1 121 ? 20.989 -9.113 -28.785 1.00 77.00 121 SER A O 1
ATOM 961 N N . ALA A 1 122 ? 19.105 -9.845 -27.819 1.00 76.12 122 ALA A N 1
ATOM 962 C CA . ALA A 1 122 ? 18.777 -10.808 -28.869 1.00 76.12 122 ALA A CA 1
ATOM 963 C C . ALA A 1 122 ? 18.439 -10.111 -30.198 1.00 76.12 122 ALA A C 1
ATOM 965 O O . ALA A 1 122 ? 18.948 -10.510 -31.247 1.00 76.12 122 ALA A O 1
ATOM 966 N N . TYR A 1 123 ? 17.663 -9.026 -30.148 1.00 66.38 123 TYR A N 1
ATOM 967 C CA . TYR A 1 123 ? 17.286 -8.244 -31.322 1.00 66.38 123 TYR A CA 1
ATOM 968 C C . TYR A 1 123 ? 18.504 -7.643 -32.033 1.00 66.38 123 TYR A C 1
ATOM 970 O O . TYR A 1 123 ? 18.663 -7.831 -33.240 1.00 66.38 123 TYR A O 1
ATOM 978 N N . ARG A 1 124 ? 19.415 -7.006 -31.281 1.00 69.75 124 ARG A N 1
ATOM 979 C CA . ARG A 1 124 ? 20.664 -6.425 -31.814 1.00 69.75 124 ARG A CA 1
ATOM 980 C C . ARG A 1 124 ? 21.577 -7.466 -32.461 1.00 69.75 124 ARG A C 1
ATOM 982 O O . ARG A 1 124 ? 22.195 -7.178 -33.479 1.00 69.75 124 ARG A O 1
ATOM 989 N N . ARG A 1 125 ? 21.654 -8.680 -31.900 1.00 73.50 125 ARG A N 1
ATOM 990 C CA . ARG A 1 125 ? 22.417 -9.791 -32.499 1.00 73.50 125 ARG A CA 1
ATOM 991 C C . ARG A 1 125 ? 21.807 -10.271 -33.814 1.00 73.50 125 ARG A C 1
ATOM 993 O O . ARG A 1 125 ? 22.546 -10.558 -34.748 1.00 73.50 125 ARG A O 1
ATOM 1000 N N . ALA A 1 126 ? 20.480 -10.353 -33.885 1.00 72.19 126 ALA A N 1
ATOM 1001 C CA . ALA A 1 126 ? 19.769 -10.762 -35.095 1.00 72.19 126 ALA A CA 1
ATOM 1002 C C . ALA A 1 126 ? 19.765 -9.673 -36.190 1.00 72.19 126 ALA A C 1
ATOM 1004 O O . ALA A 1 126 ? 19.639 -9.999 -37.367 1.00 72.19 126 ALA A O 1
ATOM 1005 N N . HIS A 1 127 ? 19.932 -8.399 -35.815 1.00 62.03 127 HIS A N 1
ATOM 1006 C CA . HIS A 1 127 ? 19.874 -7.247 -36.721 1.00 62.03 127 HIS A CA 1
ATOM 1007 C C . HIS A 1 127 ? 21.059 -6.288 -36.482 1.00 62.03 127 HIS A C 1
ATOM 1009 O O . HIS A 1 127 ? 20.864 -5.172 -35.998 1.00 62.03 127 HIS A O 1
ATOM 1015 N N . PRO A 1 128 ? 22.296 -6.686 -36.837 1.00 61.53 128 PRO A N 1
ATOM 1016 C CA . PRO A 1 128 ? 23.512 -5.919 -36.534 1.00 61.53 128 PRO A CA 1
ATOM 1017 C C . PRO A 1 128 ? 23.594 -4.548 -37.230 1.00 61.53 128 PRO A C 1
ATOM 1019 O O . PRO A 1 128 ? 24.399 -3.713 -36.826 1.00 61.53 128 PRO A O 1
ATOM 1022 N N . TYR A 1 129 ? 22.760 -4.304 -38.248 1.00 63.72 129 TYR A N 1
ATOM 1023 C CA . TYR A 1 129 ? 22.676 -3.036 -38.985 1.00 63.72 129 TYR A CA 1
ATOM 1024 C C . TYR A 1 129 ? 21.369 -2.258 -38.730 1.00 63.72 129 TYR A C 1
ATOM 1026 O O . TYR A 1 129 ? 21.085 -1.303 -39.448 1.00 63.72 129 TYR A O 1
ATOM 1034 N N . GLY A 1 130 ? 20.547 -2.671 -37.756 1.00 57.19 130 GLY A N 1
ATOM 1035 C CA . GLY A 1 130 ? 19.312 -1.960 -37.404 1.00 57.19 130 GLY A CA 1
ATOM 1036 C C . GLY A 1 130 ? 19.592 -0.618 -36.718 1.00 57.19 130 GLY A C 1
ATOM 1037 O O . GLY A 1 130 ? 20.537 -0.504 -35.935 1.00 57.19 130 GLY A O 1
ATOM 1038 N N . GLU A 1 131 ? 18.773 0.404 -36.988 1.00 56.16 131 GLU A N 1
ATOM 1039 C CA . GLU A 1 131 ? 18.930 1.705 -36.330 1.00 56.16 131 GLU A CA 1
ATOM 1040 C C . GLU A 1 131 ? 18.657 1.594 -34.815 1.00 56.16 131 GLU A C 1
ATOM 1042 O O . GLU A 1 131 ? 17.646 1.011 -34.416 1.00 56.16 131 GLU A O 1
ATOM 1047 N N . PRO A 1 132 ? 19.485 2.206 -33.941 1.00 54.78 132 PRO A N 1
ATOM 1048 C CA . PRO A 1 132 ? 19.343 2.125 -32.480 1.00 54.78 132 PRO A CA 1
ATOM 1049 C C . PRO A 1 132 ? 18.002 2.612 -31.902 1.00 54.78 132 PRO A C 1
ATOM 1051 O O . PRO A 1 132 ? 17.775 2.461 -30.703 1.00 54.78 132 PRO A O 1
ATOM 1054 N N . ARG A 1 133 ? 17.154 3.242 -32.725 1.00 52.62 133 ARG A N 1
ATOM 1055 C CA . ARG A 1 133 ? 15.872 3.859 -32.357 1.00 52.62 133 ARG A CA 1
ATOM 1056 C C . ARG A 1 133 ? 14.652 3.144 -32.940 1.00 52.62 133 ARG A C 1
ATOM 1058 O O . ARG A 1 133 ? 13.544 3.647 -32.778 1.00 52.62 133 ARG A O 1
ATOM 1065 N N . ASP A 1 134 ? 14.828 2.011 -33.613 1.00 57.38 134 ASP A N 1
ATOM 1066 C CA . ASP A 1 134 ? 13.700 1.255 -34.152 1.00 57.38 134 ASP A CA 1
ATOM 1067 C C . ASP A 1 134 ? 12.891 0.599 -33.018 1.00 57.38 134 ASP A C 1
ATOM 1069 O O . ASP A 1 134 ? 13.252 -0.449 -32.482 1.00 57.38 134 ASP A O 1
ATOM 1073 N N . THR A 1 135 ? 11.797 1.256 -32.626 1.00 55.31 135 THR A N 1
ATOM 1074 C CA . THR A 1 135 ? 10.840 0.797 -31.608 1.00 55.31 135 THR A CA 1
ATOM 1075 C C . THR A 1 135 ? 9.631 0.080 -32.212 1.00 55.31 135 THR A C 1
ATOM 1077 O O . THR A 1 135 ? 8.753 -0.362 -31.472 1.00 55.31 135 THR A O 1
ATOM 1080 N N . SER A 1 136 ? 9.580 -0.079 -33.543 1.00 58.03 136 SER A N 1
ATOM 1081 C CA . SER A 1 136 ? 8.411 -0.594 -34.277 1.00 58.03 136 SER A CA 1
ATOM 1082 C C . SER A 1 136 ? 8.048 -2.047 -33.948 1.00 58.03 136 SER A C 1
ATOM 1084 O O . SER A 1 136 ? 6.957 -2.508 -34.283 1.00 58.03 136 SER A O 1
ATOM 1086 N N . ARG A 1 137 ? 8.962 -2.771 -33.291 1.00 56.47 137 ARG A N 1
ATOM 1087 C CA . ARG A 1 137 ? 8.816 -4.181 -32.913 1.00 56.47 137 ARG A CA 1
ATOM 1088 C C . ARG A 1 137 ? 9.085 -4.465 -31.443 1.00 56.47 137 ARG A C 1
ATOM 1090 O O . ARG A 1 137 ? 9.276 -5.631 -31.103 1.00 56.47 137 ARG A O 1
ATOM 1097 N N . LEU A 1 138 ? 9.113 -3.439 -30.585 1.00 57.03 138 LEU A N 1
ATOM 1098 C CA . LEU A 1 138 ? 9.089 -3.688 -29.144 1.00 57.03 138 LEU A CA 1
ATOM 1099 C C . LEU A 1 138 ? 7.921 -4.643 -28.851 1.00 57.03 138 LEU A C 1
ATOM 1101 O O . LEU A 1 138 ? 6.840 -4.453 -29.426 1.00 57.03 138 LEU A O 1
ATOM 1105 N N . PRO A 1 139 ? 8.117 -5.688 -28.024 1.00 50.81 139 PRO A N 1
ATOM 1106 C CA . PRO A 1 139 ? 6.989 -6.477 -27.566 1.00 50.81 139 PRO A CA 1
ATOM 1107 C C . PRO A 1 139 ? 5.973 -5.494 -26.989 1.00 50.81 139 PRO A C 1
ATOM 1109 O O . PRO A 1 139 ? 6.369 -4.520 -26.342 1.00 50.81 139 PRO A O 1
ATOM 1112 N N . ARG A 1 140 ? 4.679 -5.697 -27.280 1.00 50.66 140 ARG A N 1
ATOM 1113 C CA . ARG A 1 140 ? 3.644 -4.944 -26.570 1.00 50.66 140 ARG A CA 1
ATOM 1114 C C . ARG A 1 140 ? 3.928 -5.189 -25.100 1.00 50.66 140 ARG A C 1
ATOM 1116 O O . ARG A 1 140 ? 3.819 -6.327 -24.654 1.00 50.66 140 ARG A O 1
ATOM 1123 N N . TRP A 1 141 ? 4.388 -4.158 -24.399 1.00 48.03 141 TRP A N 1
ATOM 1124 C CA . TRP A 1 141 ? 4.408 -4.212 -22.955 1.00 48.03 141 TRP A CA 1
ATOM 1125 C C . TRP A 1 141 ? 2.956 -4.455 -22.586 1.00 48.03 141 TRP A C 1
ATOM 1127 O O . TRP A 1 141 ? 2.105 -3.636 -22.936 1.00 48.03 141 TRP A O 1
ATOM 1137 N N . SER A 1 142 ? 2.668 -5.617 -22.007 1.00 41.44 142 SER A N 1
ATOM 1138 C CA . SER A 1 142 ? 1.393 -5.836 -21.352 1.00 41.44 142 SER A CA 1
ATOM 1139 C C . SER A 1 142 ? 1.348 -4.772 -20.276 1.00 41.44 142 SER A C 1
ATOM 1141 O O . SER A 1 142 ? 2.079 -4.853 -19.291 1.00 41.44 142 SER A O 1
ATOM 1143 N N . ASN A 1 143 ? 0.599 -3.704 -20.520 1.00 39.38 143 ASN A N 1
ATOM 1144 C CA . ASN A 1 143 ? 0.288 -2.791 -19.449 1.00 39.38 143 ASN A CA 1
ATOM 1145 C C . ASN A 1 143 ? -0.473 -3.664 -18.441 1.00 39.38 143 ASN A C 1
ATOM 1147 O O . ASN A 1 143 ? -1.448 -4.295 -18.847 1.00 39.38 143 ASN A O 1
ATOM 1151 N N . PRO A 1 144 ? -0.074 -3.762 -17.164 1.00 42.03 144 PRO A N 1
ATOM 1152 C CA . PRO A 1 144 ? -0.824 -4.569 -16.199 1.00 42.03 144 PRO A CA 1
ATOM 1153 C C . PRO A 1 144 ? -2.281 -4.087 -16.022 1.00 42.03 144 PRO A C 1
ATOM 1155 O O . PRO A 1 144 ? -3.091 -4.750 -15.387 1.00 42.03 144 PRO A O 1
ATOM 1158 N N . THR A 1 145 ? -2.628 -2.935 -16.604 1.00 39.81 145 THR A N 1
ATOM 1159 C CA . THR A 1 145 ? -3.983 -2.384 -16.721 1.00 39.81 145 THR A CA 1
ATOM 1160 C C . THR A 1 145 ? -4.772 -2.853 -17.952 1.00 39.81 145 THR A C 1
ATOM 1162 O O . THR A 1 145 ? -5.978 -2.624 -17.993 1.00 39.81 145 THR A O 1
ATOM 1165 N N . ASP A 1 146 ? -4.150 -3.518 -18.931 1.00 37.41 146 ASP A N 1
ATOM 1166 C CA . ASP A 1 146 ? -4.826 -3.977 -20.158 1.00 37.41 146 ASP A CA 1
ATOM 1167 C C . ASP A 1 146 ? -5.610 -5.292 -19.962 1.00 37.41 146 ASP A C 1
ATOM 1169 O O . ASP A 1 146 ? -6.494 -5.589 -20.763 1.00 37.41 146 ASP A O 1
ATOM 1173 N N . ASP A 1 147 ? -5.362 -6.036 -18.876 1.00 37.78 147 ASP A N 1
ATOM 1174 C CA . ASP A 1 147 ? -6.104 -7.262 -18.518 1.00 37.78 147 ASP A CA 1
ATOM 1175 C C . ASP A 1 147 ? -7.344 -6.992 -17.631 1.00 37.78 147 ASP A C 1
ATOM 1177 O O . ASP A 1 147 ? -7.989 -7.922 -17.148 1.00 37.78 147 ASP A O 1
ATOM 1181 N N . ALA A 1 148 ? -7.704 -5.721 -17.410 1.00 31.91 148 ALA A N 1
ATOM 1182 C CA . ALA A 1 148 ? -8.814 -5.309 -16.543 1.00 31.91 148 ALA A CA 1
ATOM 1183 C C . ALA A 1 148 ? -10.123 -4.954 -17.291 1.00 31.91 148 ALA A C 1
ATOM 1185 O O . ALA A 1 148 ? -10.889 -4.117 -16.804 1.00 31.91 148 ALA A O 1
ATOM 1186 N N . VAL A 1 149 ? -10.397 -5.566 -18.453 1.00 35.62 149 VAL A N 1
ATOM 1187 C CA . VAL A 1 149 ? -11.661 -5.382 -19.209 1.00 35.62 149 VAL A CA 1
ATOM 1188 C C . VAL A 1 149 ? -12.461 -6.673 -19.314 1.00 35.62 149 VAL A C 1
ATOM 1190 O O . VAL A 1 149 ? -11.909 -7.672 -19.821 1.00 35.62 149 VAL A O 1
#

Sequence (149 aa):
MHDLDLRDVVDGLPRNELLVLADEFEVLAGMTQHPIGPWSAWWLWRIRRAMGVHYDPPPAESIGVMDTAERKAIRDDLLSLAERHRDNEGVVAFAVGMVAQLEFSLLDDEQSKADLAAWISAYRRAHPYGEPRDTSRLPRWSNPTDDAV